Protein 1VYK (pdb70)

Organism: Spinacia oleracea (NCBI:txid3562)

Sequence (129 aa):
EARPIVVGPPPPLTKDRFYLQPLPPTEAAQRAKVSASEILNVKQFIDRKAWPSLQNDLRLRASYLRYDLKTVISAKPKDEKKSLQELTSKLFSSIDNLDHAAKIKSPTEAEKYYGQTVSNINEVLAKLG

Nearest PDB structures (foldseek):
  1vyk-assembly1_A  TM=1.008E+00  e=3.281E-19  Spinacia oleracea
  1nze-assembly1_A  TM=9.986E-01  e=6.586E-14  Spinacia oleracea
  5xnl-assembly1_q  TM=9.171E-01  e=8.519E-10  Pisum sativum
  7wg5-assembly1_g  TM=9.221E-01  e=5.202E-05  Arabidopsis thaliana
  7wg5-assembly1_h  TM=8.881E-01  e=3.439E-05  Arabidopsis thaliana

InterPro domains:
  IPR008797 Oxygen-evolving enhancer protein 3 [PF05757] (1-232)
  IPR023222 PsbQ-like domain superfamily [G3DSA:1.20.120.290] (84-232)
  IPR023222 PsbQ-like domain superfamily [SSF101112] (121-231)
  IPR054099 Oxygen-evolving enhancer protein 3, plants [PTHR33399] (5-231)

Radius of gyration: 14.76 Å; Cα contacts (8 Å, |Δi|>4): 154; chains: 1; bounding box: 34×42×22 Å

Solvent-accessible surface area: 7491 Å² total; per-residue (Å²): 57,69,170,22,34,82,63,52,86,52,115,135,207,133,178,103,63,52,128,0,72,23,29,54,61,116,76,0,21,104,44,1,67,62,1,2,71,54,0,43,97,0,70,79,33,2,81,152,118,18,22,92,48,0,31,70,33,0,53,34,40,10,7,52,2,103,75,0,0,136,26,7,19,81,62,55,66,163,124,77,60,138,46,3,106,122,37,14,69,133,0,10,62,2,2,74,53,0,26,79,0,1,147,85,132,18,50,110,62,0,72,116,33,26,39,72,0,50,59,12,1,82,89,3,62,80,93,22,90

Secondary structure (DSSP, 8-state):
--SPEEPPPPPP--TT--EE----HHHHHHHHHHHHHHHHTTHHHHHTT-HHHHHHHHHHHHHHHHHHHHHHHHHS-HHHHHHHHHHHHHHHHHHHHHHHHHHTT-HHHHHHHHHHHHHHHHHHHHHH-

Structure (mmCIF, N/CA/C/O backbone):
data_1VYK
#
_entry.id   1VYK
#
_cell.length_a   49.938
_cell.length_b   49.938
_cell.length_c   96.972
_cell.angle_alpha   90.00
_cell.angle_beta   90.00
_cell.angle_gamma   120.00
#
_symmetry.space_group_name_H-M   'P 32 2 1'
#
loop_
_entity.id
_entity.type
_entity.pdbx_description
1 polymer 'OXYGEN-EVOLVING ENHANCER PROTEIN 3'
2 non-polymer 'ZINC ION'
3 non-polymer 'ACETATE ION'
4 water water
#
loop_
_atom_site.group_PDB
_atom_site.id
_atom_site.type_symbol
_atom_site.label_atom_id
_atom_site.label_alt_id
_atom_site.label_comp_id
_atom_site.label_asym_id
_atom_site.label_entity_id
_atom_site.label_seq_id
_atom_site.pdbx_PDB_ins_code
_atom_site.Cartn_x
_atom_site.Cartn_y
_atom_site.Cartn_z
_atom_site.occupancy
_atom_site.B_iso_or_equiv
_atom_site.auth_seq_id
_atom_site.auth_comp_id
_atom_site.auth_asym_id
_atom_site.auth_atom_id
_atom_site.pdbx_PDB_model_num
ATOM 1 N N . GLU A 1 1 ? 30.398 19.213 25.909 1.00 54.50 1 GLU A N 1
ATOM 2 C CA . GLU A 1 1 ? 29.218 18.659 26.636 1.00 54.58 1 GLU A CA 1
ATOM 3 C C . GLU A 1 1 ? 28.449 19.721 27.411 1.00 53.71 1 GLU A C 1
ATOM 4 O O . GLU A 1 1 ? 29.037 20.696 27.911 1.00 54.84 1 GLU A O 1
ATOM 10 N N . ALA A 1 2 ? 27.146 19.474 27.557 1.00 51.72 2 ALA A N 1
ATOM 11 C CA . ALA A 1 2 ? 26.128 20.500 27.770 1.00 50.11 2 ALA A CA 1
ATOM 12 C C . ALA A 1 2 ? 26.561 21.922 27.365 1.00 48.05 2 ALA A C 1
ATOM 13 O O . ALA A 1 2 ? 26.170 22.402 26.313 1.00 47.64 2 ALA A O 1
ATOM 15 N N . ARG A 1 3 ? 27.367 22.579 28.196 1.00 45.87 3 ARG A N 1
ATOM 16 C CA . ARG A 1 3 ? 27.660 24.003 28.051 1.00 44.07 3 ARG A CA 1
ATOM 17 C C . ARG A 1 3 ? 28.836 24.255 27.087 1.00 41.02 3 ARG A C 1
ATOM 18 O O . ARG A 1 3 ? 29.930 23.722 27.295 1.00 40.73 3 ARG A O 1
ATOM 26 N N . PRO A 1 4 ? 28.633 25.063 26.046 1.00 37.45 4 PRO A N 1
ATOM 27 C CA . PRO A 1 4 ? 29.691 25.302 25.059 1.00 35.65 4 PRO A CA 1
ATOM 28 C C . PRO A 1 4 ? 30.678 26.407 25.463 1.00 35.01 4 PRO A C 1
ATOM 29 O O . PRO A 1 4 ? 30.398 27.268 26.306 1.00 34.67 4 PRO A O 1
ATOM 33 N N . ILE A 1 5 ? 31.845 26.363 24.836 1.00 33.78 5 ILE A N 1
ATOM 34 C CA . ILE A 1 5 ? 32.829 27.418 24.965 1.00 34.37 5 ILE A CA 1
ATOM 35 C C . ILE A 1 5 ? 32.471 28.481 23.940 1.00 33.61 5 ILE A C 1
ATOM 36 O O . ILE A 1 5 ? 32.419 28.213 22.759 1.00 32.34 5 ILE A O 1
ATOM 41 N N . VAL A 1 6 ? 32.234 29.703 24.387 1.00 33.41 6 VAL A N 1
ATOM 42 C CA . VAL A 1 6 ? 31.826 30.776 23.493 1.00 33.57 6 VAL A CA 1
ATOM 43 C C . VAL A 1 6 ? 33.074 31.440 22.918 1.00 33.05 6 VAL A C 1
ATOM 44 O O . VAL A 1 6 ? 33.949 31.878 23.661 1.00 34.93 6 VAL A O 1
ATOM 48 N N . VAL A 1 7 ? 33.168 31.458 21.596 1.00 31.77 7 VAL A N 1
ATOM 49 C CA . VAL A 1 7 ? 34.280 32.066 20.895 1.00 31.57 7 VAL A CA 1
ATOM 50 C C . VAL A 1 7 ? 33.837 33.416 20.354 1.00 30.86 7 VAL A C 1
ATOM 51 O O . VAL A 1 7 ? 32.655 33.787 20.432 1.00 30.39 7 VAL A O 1
ATOM 55 N N . GLY A 1 8 ? 34.776 34.184 19.821 1.00 29.95 8 GLY A N 1
ATOM 56 C CA . GLY A 1 8 ? 34.442 35.538 19.432 1.00 29.93 8 GLY A CA 1
ATOM 57 C C . GLY A 1 8 ? 33.502 35.565 18.242 1.00 29.20 8 GLY A C 1
ATOM 58 O O . GLY A 1 8 ? 33.597 34.691 17.365 1.00 28.51 8 GLY A O 1
ATOM 59 N N . PRO A 1 9 ? 32.589 36.538 18.206 1.00 29.45 9 PRO A N 1
ATOM 60 C CA . PRO A 1 9 ? 31.640 36.643 17.109 1.00 29.66 9 PRO A CA 1
ATOM 61 C C . PRO A 1 9 ? 32.250 37.258 15.872 1.00 30.37 9 PRO A C 1
ATOM 62 O O . PRO A 1 9 ? 33.288 37.921 15.938 1.00 30.86 9 PRO A O 1
ATOM 66 N N . PRO A 1 10 ? 31.559 37.122 14.750 1.00 31.24 10 PRO A N 1
ATOM 67 C CA .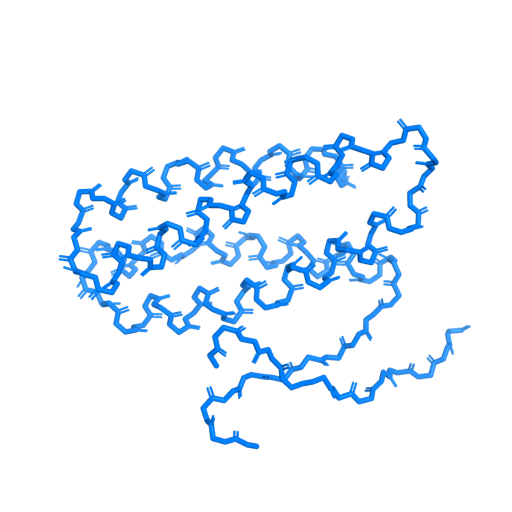 PRO A 1 10 ? 31.939 37.865 13.554 1.00 32.32 10 PRO A CA 1
ATOM 68 C C . PRO A 1 10 ? 31.706 39.367 13.810 1.00 33.20 10 PRO A C 1
ATOM 69 O O . PRO A 1 10 ? 30.877 39.718 14.656 1.00 33.26 10 PRO A O 1
ATOM 73 N N . PRO A 1 11 ? 32.434 40.239 13.126 1.00 34.12 11 PRO A N 1
ATOM 74 C CA . PRO A 1 11 ? 32.235 41.684 13.304 1.00 35.77 11 PRO A CA 1
ATOM 75 C C . PRO A 1 11 ? 30.828 42.071 12.908 1.00 36.69 11 PRO A C 1
ATOM 76 O O . PRO A 1 11 ? 30.194 41.373 12.127 1.00 35.72 11 PRO A O 1
ATOM 80 N N . PRO A 1 12 ? 30.338 43.189 13.428 1.00 38.77 12 PRO A N 1
ATOM 81 C CA . PRO A 1 12 ? 28.990 43.651 13.083 1.00 40.76 12 PRO A CA 1
ATOM 82 C C . PRO A 1 12 ? 28.820 43.797 11.565 1.00 42.86 12 PRO A C 1
ATOM 83 O O . PRO A 1 12 ? 29.781 44.102 10.846 1.00 43.95 12 PRO A O 1
ATOM 87 N N . LEU A 1 13 ? 27.609 43.543 11.090 1.00 45.11 13 LEU A N 1
ATOM 88 C CA . LEU A 1 13 ? 27.299 43.605 9.665 1.00 46.91 13 LEU A CA 1
ATOM 89 C C . LEU A 1 13 ? 27.194 45.041 9.163 1.00 47.76 13 LEU A C 1
ATOM 90 O O . LEU A 1 13 ? 26.702 45.914 9.867 1.00 48.68 13 LEU A O 1
ATOM 95 N N . THR A 1 34 ? 39.196 23.631 25.987 1.00 57.15 34 THR A N 1
ATOM 96 C CA . THR A 1 34 ? 38.888 22.873 27.202 1.00 57.39 34 THR A CA 1
ATOM 97 C C . THR A 1 34 ? 38.304 21.500 26.851 1.00 56.42 34 THR A C 1
ATOM 98 O O . THR A 1 34 ? 37.649 21.335 25.813 1.00 56.17 34 THR A O 1
ATOM 102 N N . LYS A 1 35 ? 38.545 20.528 27.732 1.00 55.59 35 LYS A N 1
ATOM 103 C CA . LYS A 1 35 ? 38.222 19.120 27.479 1.00 54.38 35 LYS A CA 1
ATOM 104 C C . LYS A 1 35 ? 36.722 18.874 27.225 1.00 51.98 35 LYS A C 1
ATOM 105 O O . LYS A 1 35 ? 35.869 19.326 27.994 1.00 51.86 35 LYS A O 1
ATOM 111 N N . ASP A 1 36 ? 36.428 18.173 26.131 1.00 49.33 36 ASP A N 1
ATOM 112 C CA . ASP A 1 36 ? 35.084 17.649 25.830 1.00 47.18 36 ASP A CA 1
ATOM 113 C C . ASP A 1 36 ? 33.961 18.679 25.704 1.00 44.29 36 ASP A C 1
ATOM 114 O O . ASP A 1 36 ? 32.817 18.376 26.019 1.00 43.63 36 ASP A O 1
ATOM 119 N N . ARG A 1 37 ? 34.267 19.882 25.222 1.00 41.21 37 ARG A N 1
ATOM 120 C CA .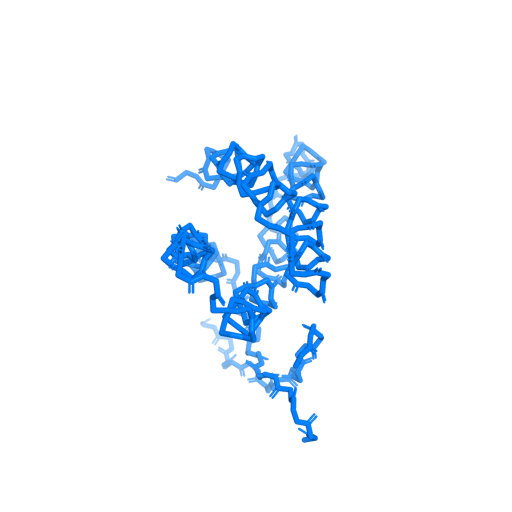 ARG A 1 37 ? 33.225 20.882 24.991 1.00 38.95 37 ARG A CA 1
ATOM 121 C C . ARG A 1 37 ? 33.108 21.266 23.521 1.00 34.68 37 ARG A C 1
ATOM 122 O O . ARG A 1 37 ? 34.069 21.163 22.749 1.00 35.80 37 ARG A O 1
ATOM 130 N N . PHE A 1 38 ? 31.911 21.700 23.158 1.00 30.17 38 PHE A N 1
ATOM 131 C CA . PHE A 1 38 ? 31.642 22.271 21.835 1.00 26.73 38 PHE A CA 1
ATOM 132 C C . PHE A 1 38 ? 31.876 23.766 21.869 1.00 26.18 38 PHE A C 1
ATOM 133 O O . PHE A 1 38 ? 31.911 24.373 22.912 1.00 25.81 38 PHE A O 1
ATOM 141 N N . TYR A 1 39 ? 32.011 24.363 20.690 1.00 24.13 39 TYR A N 1
ATOM 142 C CA . TYR A 1 39 ? 32.323 25.778 20.553 1.00 24.85 39 TYR A CA 1
ATOM 143 C C . TYR A 1 39 ? 31.193 26.552 19.882 1.00 25.21 39 TYR A C 1
ATOM 144 O O . TYR A 1 39 ? 30.556 26.089 18.928 1.00 26.45 39 TYR A O 1
ATOM 153 N N . LEU A 1 40 ? 30.890 27.720 20.409 1.00 27.03 40 LEU A N 1
ATOM 154 C CA . LEU A 1 40 ? 29.786 28.475 19.862 1.00 27.93 40 LEU A CA 1
ATOM 155 C C . LEU A 1 40 ? 30.162 29.902 19.568 1.00 27.65 40 LEU A C 1
ATOM 156 O O . LEU A 1 40 ? 30.630 30.633 20.433 1.00 26.47 40 LEU A O 1
ATOM 161 N N . GLN A 1 41 ? 29.863 30.295 18.353 1.00 26.67 41 GLN A N 1
ATOM 162 C CA . GLN A 1 41 ? 29.992 31.654 17.918 1.00 27.11 41 GLN A CA 1
ATOM 163 C C . GLN A 1 41 ? 28.644 32.351 17.994 1.00 26.80 41 GLN A C 1
ATOM 164 O O . GLN A 1 41 ? 27.715 31.914 17.336 1.00 26.66 41 GLN A O 1
ATOM 170 N N . PRO A 1 42 ? 28.499 33.394 18.809 1.00 27.14 42 PRO A N 1
ATOM 171 C CA . PRO A 1 42 ? 27.236 34.139 18.816 1.00 27.58 42 PRO A CA 1
ATOM 172 C C . PRO A 1 42 ? 26.941 34.754 17.458 1.00 27.04 42 PRO A C 1
ATOM 173 O O . PRO A 1 42 ? 27.869 35.221 16.773 1.00 27.88 42 PRO A O 1
ATOM 177 N N . LEU A 1 43 ? 25.675 34.736 17.066 1.00 26.81 43 LEU A N 1
ATOM 178 C CA . LEU A 1 43 ? 25.201 35.329 15.827 1.00 27.69 43 LEU A CA 1
ATOM 179 C C . LEU A 1 43 ? 24.159 36.418 16.036 1.00 28.65 43 LEU A C 1
ATOM 180 O O . LEU A 1 43 ? 23.450 36.418 17.058 1.00 27.50 43 LEU A O 1
ATOM 185 N N . PRO A 1 44 ? 24.042 37.335 15.070 1.00 29.45 44 PRO A N 1
ATOM 186 C CA . PRO A 1 44 ? 22.970 38.328 15.095 1.00 30.37 44 PRO A CA 1
ATOM 187 C C . PRO A 1 44 ? 21.582 37.698 14.949 1.00 30.48 44 PRO A C 1
ATOM 188 O O . PRO A 1 44 ? 21.486 36.590 14.452 1.00 29.89 44 PRO A O 1
ATOM 192 N N . PRO A 1 45 ? 20.537 38.381 15.404 1.00 30.02 45 PRO A N 1
ATOM 193 C CA . PRO A 1 45 ? 19.183 37.801 15.434 1.00 29.86 45 PRO A CA 1
ATOM 194 C C . PRO A 1 45 ? 18.725 37.097 14.158 1.00 30.44 45 PRO A C 1
ATOM 195 O O . PRO A 1 45 ? 18.166 36.012 14.230 1.00 29.79 45 PRO A O 1
ATOM 199 N N . THR A 1 46 ? 18.947 37.695 12.996 1.00 31.02 46 THR A N 1
ATOM 200 C CA . THR A 1 46 ? 18.491 37.088 11.764 1.00 32.48 46 THR A CA 1
ATOM 201 C C . THR A 1 46 ? 19.213 35.766 11.498 1.00 31.46 46 THR A C 1
ATOM 202 O O . THR A 1 46 ? 18.561 34.753 11.213 1.00 32.20 46 THR A O 1
ATOM 206 N N . GLU A 1 47 ? 20.538 35.755 11.628 1.00 31.20 47 GLU A N 1
ATOM 207 C CA . GLU A 1 47 ? 21.332 34.546 11.434 1.00 31.26 47 GLU A CA 1
ATOM 208 C C . GLU A 1 47 ? 21.083 33.514 12.552 1.00 29.19 47 GLU A C 1
ATOM 209 O O . GLU A 1 47 ? 21.156 32.322 12.315 1.00 28.95 47 GLU A O 1
ATOM 215 N N . ALA A 1 48 ? 20.788 34.001 13.753 1.00 27.23 48 ALA A N 1
ATOM 216 C CA . ALA A 1 48 ? 20.459 33.120 14.872 1.00 25.26 48 ALA A CA 1
ATOM 217 C C . ALA A 1 48 ? 19.183 32.354 14.612 1.00 24.67 48 ALA A C 1
ATOM 218 O O . ALA A 1 48 ? 19.126 31.179 14.933 1.00 24.04 48 ALA A O 1
ATOM 220 N N . ALA A 1 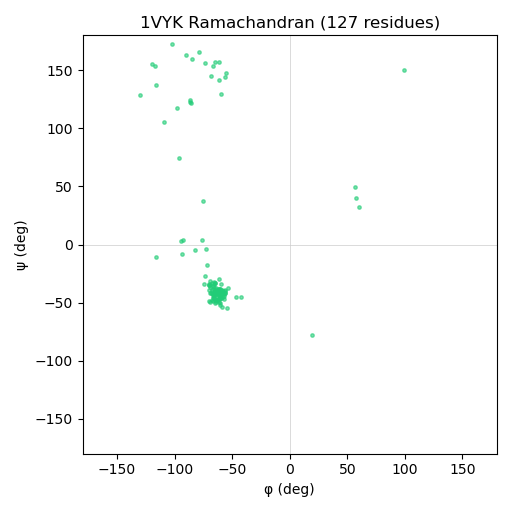49 ? 18.170 32.990 14.052 1.00 24.92 49 ALA A N 1
ATOM 221 C CA . ALA A 1 49 ? 16.910 32.314 13.777 1.00 26.11 49 ALA A CA 1
ATOM 222 C C . ALA A 1 49 ? 17.121 31.216 12.748 1.00 27.20 49 ALA A C 1
ATOM 223 O O . ALA A 1 49 ? 16.575 30.112 12.866 1.00 26.54 49 ALA A O 1
ATOM 225 N N . GLN A 1 50 ? 17.924 31.507 11.727 1.00 28.07 50 GLN A N 1
ATOM 226 C CA . GLN A 1 50 ? 18.213 30.503 10.722 1.00 29.33 50 GLN A CA 1
ATOM 227 C C . GLN A 1 50 ? 18.962 29.340 11.317 1.00 27.81 50 GLN A C 1
ATOM 228 O O . GLN A 1 50 ? 18.645 28.211 11.008 1.00 28.72 50 GLN A O 1
ATOM 234 N N . ARG A 1 51 ? 19.960 29.603 12.161 1.00 27.05 51 ARG A N 1
ATOM 235 C CA . ARG A 1 51 ? 20.691 28.517 12.780 1.00 25.50 51 ARG A CA 1
ATOM 236 C C . ARG A 1 51 ? 19.787 27.686 13.724 1.00 24.72 51 ARG A C 1
ATOM 237 O O . ARG A 1 51 ? 19.942 26.476 13.847 1.00 24.81 51 ARG A O 1
ATOM 245 N N . ALA A 1 52 ? 18.833 28.340 14.365 1.00 24.01 52 ALA A N 1
ATOM 246 C CA . ALA A 1 52 ? 17.874 27.641 15.214 1.00 23.13 52 ALA A CA 1
ATOM 247 C C . ALA A 1 52 ? 17.049 26.635 14.408 1.00 22.17 52 ALA A C 1
ATOM 248 O O . ALA A 1 52 ? 16.798 25.540 14.842 1.00 21.83 52 ALA A O 1
ATOM 250 N N . LYS A 1 53 ? 16.616 27.018 13.216 1.00 23.26 53 LYS A N 1
ATOM 251 C CA . LYS A 1 53 ? 15.819 26.138 12.376 1.00 24.10 53 LYS A CA 1
ATOM 252 C C . LYS A 1 53 ? 16.622 24.924 11.940 1.00 24.52 53 LYS A C 1
ATOM 253 O O . LYS A 1 53 ? 16.130 23.793 11.902 1.00 25.02 53 LYS A O 1
ATOM 259 N N . VAL A 1 54 ? 17.891 25.162 11.640 1.00 24.39 54 VAL A N 1
ATOM 260 C CA . VAL A 1 54 ? 18.776 24.085 11.275 1.00 24.42 54 VAL A CA 1
ATOM 261 C C . VAL A 1 54 ? 18.980 23.136 12.450 1.00 22.90 54 VAL A C 1
ATOM 262 O O . VAL A 1 54 ? 18.878 21.916 12.314 1.00 22.88 54 VAL A O 1
ATOM 266 N N . SER A 1 55 ? 19.311 23.691 13.604 1.00 21.48 55 SER A N 1
ATOM 267 C CA . SER A 1 55 ? 19.543 22.863 14.771 1.00 20.25 55 SER A CA 1
ATOM 268 C C . SER A 1 55 ? 18.309 22.058 15.169 1.00 20.79 55 SER A C 1
ATOM 269 O O . SER A 1 55 ? 18.436 20.929 15.626 1.00 19.65 55 SER A O 1
ATOM 272 N N . ALA A 1 56 ? 17.126 22.662 15.059 1.00 21.48 56 ALA A N 1
ATOM 273 C CA . ALA A 1 56 ? 15.873 21.927 15.275 1.00 23.16 56 ALA A CA 1
ATOM 274 C C . ALA A 1 56 ? 15.718 20.713 14.366 1.00 23.74 56 ALA A C 1
ATOM 275 O O . ALA A 1 56 ? 15.370 19.629 14.823 1.00 23.41 56 ALA A O 1
ATOM 277 N N . SER A 1 57 ? 15.976 20.889 13.067 1.00 24.31 57 SER A N 1
ATOM 278 C CA . SER A 1 57 ? 15.934 19.764 12.133 1.00 26.15 57 SER A CA 1
ATOM 279 C C . SER A 1 57 ? 16.918 18.668 12.545 1.00 26.07 57 SER A C 1
ATOM 280 O O . SER A 1 57 ? 16.619 17.481 12.498 1.00 27.43 57 SER A O 1
ATOM 283 N N . GLU A 1 58 ? 18.093 19.076 13.008 1.00 24.37 58 GLU A N 1
ATOM 284 C CA . GLU A 1 58 ? 19.131 18.143 13.346 1.00 24.78 58 GLU A CA 1
ATOM 285 C C . GLU A 1 58 ? 18.712 17.370 14.595 1.00 23.99 58 GLU A C 1
ATOM 286 O O . GLU A 1 58 ? 18.962 16.178 14.690 1.00 24.13 58 GLU A O 1
ATOM 292 N N . ILE A 1 59 ? 18.032 18.018 15.537 1.00 22.87 59 ILE A N 1
ATOM 293 C CA . ILE A 1 59 ? 17.559 17.291 16.723 1.00 23.41 59 ILE A CA 1
ATOM 294 C C . ILE A 1 59 ? 16.621 16.186 16.370 1.00 23.91 59 ILE A C 1
ATOM 295 O O . ILE A 1 59 ? 16.669 15.106 16.950 1.00 23.24 59 ILE A O 1
ATOM 300 N N . LEU A 1 60 ? 15.735 16.437 15.438 1.00 24.20 60 LEU A N 1
ATOM 301 C CA . LEU A 1 60 ? 14.771 1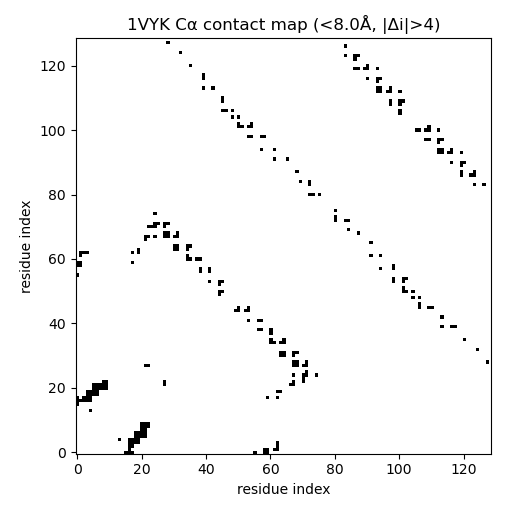5.419 15.119 1.00 24.99 60 LEU A CA 1
ATOM 302 C C . LEU A 1 60 ? 15.428 14.265 14.377 1.00 24.66 60 LEU A C 1
ATOM 303 O O . LEU A 1 60 ? 14.905 13.162 14.401 1.00 25.54 60 LEU A O 1
ATOM 308 N N . ASN A 1 61 ? 16.618 14.479 13.824 1.00 24.05 61 ASN A N 1
ATOM 309 C CA . ASN A 1 61 ? 17.409 13.401 13.258 1.00 25.33 61 ASN A CA 1
ATOM 310 C C . ASN A 1 61 ? 18.115 12.515 14.262 1.00 24.50 61 ASN A C 1
ATOM 311 O O . ASN A 1 61 ? 18.879 11.640 13.852 1.00 26.71 61 ASN A O 1
ATOM 316 N N . VAL A 1 62 ? 17.921 12.705 15.567 1.00 23.03 62 VAL A N 1
ATOM 317 C CA . VAL A 1 62 ? 18.531 11.781 16.525 1.00 22.61 62 VAL A CA 1
ATOM 318 C C . VAL A 1 62 ? 17.708 10.516 16.716 1.00 23.11 62 VAL A C 1
ATOM 319 O O . VAL A 1 62 ? 18.132 9.604 17.430 1.00 22.72 62 VAL A O 1
ATOM 323 N N . LYS A 1 63 ? 16.538 10.439 16.098 1.00 23.09 63 LYS A N 1
ATOM 324 C CA . LYS A 1 63 ? 15.707 9.248 16.209 1.00 23.73 63 LYS A CA 1
ATOM 325 C C . LYS A 1 63 ? 16.504 7.996 15.819 1.00 24.51 63 LYS A C 1
ATOM 326 O O . LYS A 1 63 ? 16.366 6.980 16.478 1.00 25.08 63 LYS A O 1
ATOM 332 N N . GLN A 1 64 ? 17.367 8.099 14.811 1.00 25.61 64 GLN A N 1
ATOM 333 C CA . GLN A 1 64 ? 18.214 6.964 14.372 1.00 27.44 64 GLN A CA 1
ATOM 334 C C . GLN A 1 64 ? 19.053 6.407 15.514 1.00 26.87 64 GLN A C 1
ATOM 335 O O . GLN A 1 64 ? 19.219 5.187 15.630 1.00 28.40 64 GLN A O 1
ATOM 341 N N . PHE A 1 65 ? 19.592 7.295 16.363 1.00 25.56 65 PHE A N 1
ATOM 342 C CA . PHE A 1 65 ? 20.411 6.883 17.492 1.00 25.55 65 PHE A CA 1
ATOM 343 C C . PHE A 1 65 ? 19.592 6.194 18.553 1.00 24.22 65 PHE A C 1
ATOM 344 O O . PHE A 1 65 ? 20.060 5.237 19.151 1.00 25.84 65 PHE A O 1
ATOM 352 N N . ILE A 1 66 ? 18.384 6.661 18.819 1.00 23.73 66 ILE A N 1
ATOM 353 C CA . ILE A 1 66 ? 17.490 6.044 19.773 1.00 23.82 66 ILE A CA 1
ATOM 354 C C . ILE A 1 66 ? 17.152 4.616 19.334 1.00 24.43 66 ILE A C 1
ATOM 355 O O . ILE A 1 66 ? 17.270 3.650 20.099 1.00 25.31 66 ILE A O 1
ATOM 360 N N . ASP A 1 67 ? 16.769 4.484 18.076 1.00 26.12 67 ASP A N 1
ATOM 361 C CA . ASP A 1 67 ? 16.341 3.189 17.536 1.00 27.00 67 ASP A CA 1
ATOM 362 C C . ASP A 1 67 ? 17.439 2.158 17.505 1.00 28.72 67 ASP A C 1
ATOM 363 O O . ASP A 1 67 ? 17.144 0.974 17.698 1.00 29.48 67 ASP A O 1
ATOM 368 N N . ARG A 1 68 ? 18.675 2.599 17.287 1.00 29.29 68 ARG A N 1
ATOM 369 C CA . ARG A 1 68 ? 19.829 1.689 17.284 1.00 30.61 68 ARG A CA 1
ATOM 370 C C . ARG A 1 68 ? 20.502 1.574 18.639 1.00 30.05 68 ARG A C 1
ATOM 371 O O . ARG A 1 68 ? 21.539 0.914 18.770 1.00 31.35 68 ARG A O 1
ATOM 379 N N . LYS A 1 69 ? 19.937 2.221 19.653 1.00 29.05 69 LYS A N 1
ATOM 380 C CA . LYS A 1 69 ? 20.460 2.183 21.010 1.00 29.19 69 LYS A CA 1
ATOM 381 C C . LYS A 1 69 ? 21.899 2.676 21.047 1.00 28.91 69 LYS A C 1
ATOM 382 O O . LYS A 1 69 ? 22.741 2.160 21.783 1.00 30.69 69 LYS A O 1
ATOM 388 N N . ALA A 1 70 ? 22.174 3.727 20.273 1.00 28.20 70 ALA A N 1
ATOM 389 C CA . ALA A 1 70 ? 23.504 4.293 20.192 1.00 27.74 70 ALA A CA 1
ATOM 390 C C . ALA A 1 70 ? 23.566 5.487 21.161 1.00 27.99 70 ALA A C 1
ATOM 391 O O . ALA A 1 70 ? 23.531 6.636 20.765 1.00 26.80 70 ALA A O 1
ATOM 393 N N . TRP A 1 71 ? 23.642 5.196 22.444 1.00 27.39 71 TRP A N 1
ATOM 394 C CA . TRP A 1 71 ? 23.415 6.203 23.474 1.00 27.80 71 TRP A CA 1
ATOM 395 C C . TRP A 1 71 ? 24.461 7.309 23.536 1.00 27.36 71 TRP A C 1
ATOM 396 O O . TRP A 1 71 ? 24.074 8.459 23.601 1.00 26.47 71 TRP A O 1
ATOM 407 N N . PRO A 1 72 ? 25.760 7.023 23.541 1.00 28.12 72 PRO A N 1
ATOM 408 C CA . PRO A 1 72 ? 26.728 8.129 23.502 1.00 28.41 72 PRO A CA 1
ATOM 409 C C . PRO A 1 72 ? 26.546 8.993 22.277 1.00 27.26 72 PRO A C 1
ATOM 410 O O . PRO A 1 72 ? 26.652 10.234 22.372 1.00 27.18 72 PRO A O 1
ATOM 414 N N . SER A 1 73 ? 26.253 8.385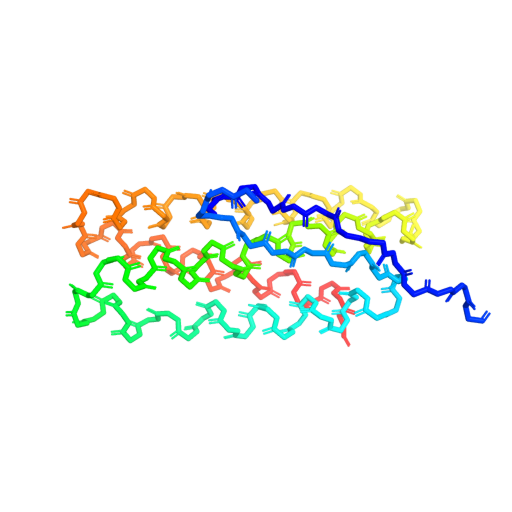 21.129 1.00 27.03 73 SER A N 1
ATOM 415 C CA . SER A 1 73 ? 26.109 9.172 19.907 1.00 27.05 73 SER A CA 1
ATOM 416 C C . SER A 1 73 ? 24.941 10.123 20.040 1.00 25.23 73 SER A C 1
ATOM 417 O O . SER A 1 73 ? 24.998 11.282 19.589 1.00 24.16 73 SER A O 1
ATOM 420 N N . LEU A 1 74 ? 23.872 9.606 20.629 1.00 23.73 74 LEU A N 1
ATOM 421 C CA . LEU A 1 74 ? 22.666 10.380 20.858 1.00 22.11 74 LEU A CA 1
ATOM 422 C C . LEU A 1 74 ? 23.007 11.576 21.762 1.00 21.57 74 LEU A C 1
ATOM 423 O O . LEU A 1 74 ? 22.695 12.707 21.440 1.00 20.71 74 LEU A O 1
ATOM 428 N N . GLN A 1 75 ? 23.637 11.317 22.895 1.00 21.70 75 GLN A N 1
ATOM 429 C CA . GLN A 1 75 ? 23.997 12.360 23.821 1.00 21.66 75 GLN A CA 1
ATOM 430 C C . GLN A 1 75 ? 24.899 13.422 23.201 1.00 20.72 75 GLN A C 1
ATOM 431 O O . GLN A 1 75 ? 24.677 14.605 23.392 1.00 21.39 75 GLN A O 1
ATOM 437 N N . ASN A 1 76 ? 25.910 13.015 22.461 1.00 21.07 76 ASN A N 1
ATOM 438 C CA . ASN A 1 76 ? 26.852 13.982 21.941 1.00 21.31 76 ASN A CA 1
ATOM 439 C C . ASN A 1 76 ? 26.177 14.835 20.877 1.00 20.47 76 ASN A C 1
ATOM 440 O O . ASN A 1 76 ? 26.386 16.054 20.828 1.00 21.11 76 ASN A O 1
ATOM 445 N N . ASP A 1 77 ? 25.379 14.222 20.014 1.00 20.71 77 ASP A N 1
ATOM 446 C CA . ASP A 1 77 ? 24.738 14.985 18.966 1.00 21.55 77 ASP A CA 1
ATOM 447 C C . ASP A 1 77 ? 23.717 15.942 19.587 1.00 20.56 77 ASP A C 1
ATOM 448 O O . ASP A 1 77 ? 23.677 17.139 19.255 1.00 20.49 77 ASP A O 1
ATOM 453 N N . LEU A 1 78 ? 22.884 15.431 20.492 1.00 20.84 78 LEU A N 1
ATOM 454 C CA . LEU A 1 78 ? 21.872 16.243 21.120 1.00 20.67 78 LEU A CA 1
ATOM 455 C C . LEU A 1 78 ? 22.492 17.436 21.848 1.00 21.21 78 LEU A C 1
ATOM 456 O O . LEU A 1 78 ? 21.974 18.560 21.782 1.00 21.79 78 LEU A O 1
ATOM 461 N N . ARG A 1 79 ? 23.625 17.224 22.509 1.00 20.37 79 ARG A N 1
ATOM 462 C CA . ARG A 1 79 ? 24.261 18.295 23.239 1.00 20.34 79 ARG A CA 1
ATOM 463 C C . ARG A 1 79 ? 24.786 19.386 22.347 1.00 19.58 79 ARG A C 1
ATOM 464 O O . ARG A 1 79 ? 24.665 20.555 22.662 1.00 20.57 79 ARG A O 1
ATOM 472 N N . LEU A 1 80 ? 25.323 19.004 21.208 1.00 18.79 80 LEU A N 1
ATOM 473 C CA . LEU A 1 80 ? 25.721 19.996 20.203 1.00 18.28 80 LEU A CA 1
ATOM 474 C C . LEU A 1 80 ? 24.524 20.819 19.745 1.00 18.89 80 LEU A C 1
ATOM 475 O O . LEU A 1 80 ? 24.578 22.046 19.725 1.00 19.88 80 LEU A O 1
ATOM 480 N N . ARG A 1 81 ? 23.437 20.156 19.370 1.00 19.75 81 ARG A N 1
ATOM 481 C CA . ARG A 1 81 ? 22.268 20.909 18.874 1.00 20.69 81 ARG A CA 1
ATOM 482 C C . ARG A 1 81 ? 21.668 21.793 19.930 1.00 21.03 81 ARG A C 1
ATOM 483 O O . ARG A 1 81 ? 21.283 22.924 19.621 1.00 21.58 81 ARG A O 1
ATOM 491 N N . ALA A 1 82 ? 21.584 21.280 21.157 1.00 22.13 82 ALA A N 1
ATOM 492 C CA . ALA A 1 82 ? 20.997 21.987 22.274 1.00 22.64 82 ALA A CA 1
ATOM 493 C C . ALA A 1 82 ? 21.853 23.222 22.605 1.00 23.26 82 ALA A C 1
ATOM 494 O O . ALA A 1 82 ? 21.329 24.294 22.931 1.00 24.64 82 ALA A O 1
ATOM 496 N N . SER A 1 83 ? 23.167 23.090 22.474 1.00 24.17 83 SER A N 1
ATOM 497 C CA . SER A 1 83 ? 24.112 24.184 22.759 1.00 24.25 83 SER A CA 1
ATOM 498 C C . SER A 1 83 ? 23.826 25.386 21.851 1.00 24.03 83 SER A C 1
ATOM 499 O O . SER A 1 83 ? 23.765 26.517 22.311 1.00 25.06 83 SER A O 1
ATOM 502 N N . TYR A 1 84 ? 23.627 25.126 20.571 1.00 22.25 84 TYR A N 1
ATOM 503 C CA . TYR A 1 84 ? 23.341 26.178 19.615 1.00 22.88 84 TYR A CA 1
ATOM 504 C C . TYR A 1 84 ? 21.957 26.724 19.860 1.00 23.43 84 TYR A C 1
ATOM 505 O O . TYR A 1 84 ? 21.781 27.927 19.894 1.00 22.93 84 TYR A O 1
ATOM 514 N N . LEU A 1 85 ? 20.978 25.833 19.997 1.00 23.32 85 LEU A N 1
ATOM 515 C CA . LEU A 1 85 ? 19.571 26.266 20.067 1.00 25.05 85 LEU A CA 1
ATOM 516 C C . LEU A 1 85 ? 19.312 27.124 21.264 1.00 25.46 85 LEU A C 1
ATOM 517 O O . LEU A 1 85 ? 18.507 28.064 21.214 1.00 25.07 85 LEU A O 1
ATOM 522 N N . ARG A 1 86 ? 19.930 26.776 22.382 1.00 25.69 86 ARG A N 1
ATOM 523 C CA . ARG A 1 86 ? 19.632 27.440 23.625 1.00 27.24 86 ARG A CA 1
ATOM 524 C C . ARG A 1 86 ? 20.095 28.905 23.485 1.00 25.82 86 ARG A C 1
ATOM 525 O O . ARG A 1 86 ? 19.357 29.846 23.824 1.00 26.33 86 ARG A O 1
ATOM 533 N N . TYR A 1 87 ? 21.283 29.083 22.921 1.00 23.91 87 TYR A N 1
ATOM 534 C CA . TYR A 1 87 ? 21.912 30.361 22.718 1.00 24.27 87 TYR A CA 1
ATOM 535 C C . TYR A 1 87 ? 21.171 31.182 21.644 1.00 22.35 87 TYR A C 1
ATOM 536 O O . TYR A 1 87 ? 20.819 32.353 21.839 1.00 22.58 87 TYR A O 1
ATOM 545 N N . ASP A 1 88 ? 20.914 30.550 20.515 1.00 21.01 88 ASP A N 1
ATOM 546 C CA . ASP A 1 88 ? 20.245 31.187 19.406 1.00 20.42 88 ASP A CA 1
ATOM 547 C C . ASP A 1 88 ? 18.825 31.602 19.737 1.00 19.83 88 ASP A C 1
ATOM 548 O O . ASP A 1 88 ? 18.397 32.675 19.352 1.00 20.29 88 ASP A O 1
ATOM 553 N N . LEU A 1 89 ? 18.061 30.772 20.439 1.00 19.06 89 LEU A N 1
ATOM 554 C CA . LEU A 1 89 ? 16.705 31.183 20.802 1.00 19.60 89 LEU A CA 1
ATOM 555 C C . LEU A 1 89 ? 16.713 32.348 21.769 1.00 20.04 89 LEU A C 1
ATOM 556 O O . LEU A 1 89 ? 15.848 33.210 21.669 1.00 19.44 89 LEU A O 1
ATOM 561 N N . LYS A 1 90 ? 17.692 32.417 22.664 1.00 20.85 90 LYS A N 1
ATOM 562 C CA . LYS A 1 90 ? 17.830 33.603 23.534 1.00 22.63 90 LYS A CA 1
ATOM 563 C C . LYS A 1 90 ? 18.058 34.860 22.707 1.00 23.13 90 LYS A C 1
ATOM 564 O O . LYS A 1 90 ? 17.458 35.904 22.957 1.00 23.24 90 LYS A O 1
ATOM 570 N N . THR A 1 91 ? 18.926 34.761 21.707 1.00 22.25 91 THR A N 1
ATOM 571 C CA . THR A 1 91 ? 19.196 35.875 20.804 1.00 23.87 91 THR A CA 1
ATOM 572 C C . THR A 1 91 ? 17.943 36.316 20.081 1.00 23.41 91 THR A C 1
ATOM 573 O O . THR A 1 91 ? 17.633 37.527 20.010 1.00 25.47 91 THR A O 1
ATOM 577 N N . VAL A 1 92 ? 17.194 35.351 19.569 1.00 22.25 92 VAL A N 1
ATOM 578 C CA . VAL A 1 92 ? 15.987 35.620 18.820 1.00 22.26 92 VAL A CA 1
ATOM 579 C C . VAL A 1 92 ? 14.968 36.309 19.704 1.00 22.42 92 VAL A C 1
ATOM 580 O O . VAL A 1 92 ? 14.421 37.353 19.322 1.00 24.37 92 VAL A O 1
ATOM 584 N N . ILE A 1 93 ? 14.744 35.778 20.900 1.00 22.15 93 ILE A N 1
ATOM 585 C CA . ILE A 1 93 ? 13.814 36.377 21.847 1.00 23.25 93 ILE A CA 1
ATOM 586 C C . ILE A 1 93 ? 14.182 37.828 22.153 1.00 25.07 93 ILE A C 1
ATOM 587 O O . ILE A 1 93 ? 13.293 38.699 22.223 1.00 25.46 93 ILE A O 1
ATOM 592 N N . SER A 1 94 ? 15.480 38.094 22.319 1.00 25.91 94 SER A N 1
ATOM 593 C CA . SER A 1 94 ? 15.938 39.448 22.683 1.00 28.62 94 SER A CA 1
ATOM 594 C C . SER A 1 94 ? 15.568 40.465 21.632 1.00 29.27 94 SER A C 1
ATOM 595 O O . SER A 1 94 ? 15.347 41.646 21.987 1.00 30.36 94 SER A O 1
ATOM 598 N N . ALA A 1 95 ? 15.476 40.057 20.365 1.00 29.13 95 ALA A N 1
ATOM 599 C CA . ALA A 1 95 ? 15.162 40.983 19.262 1.00 30.89 95 ALA A CA 1
ATOM 600 C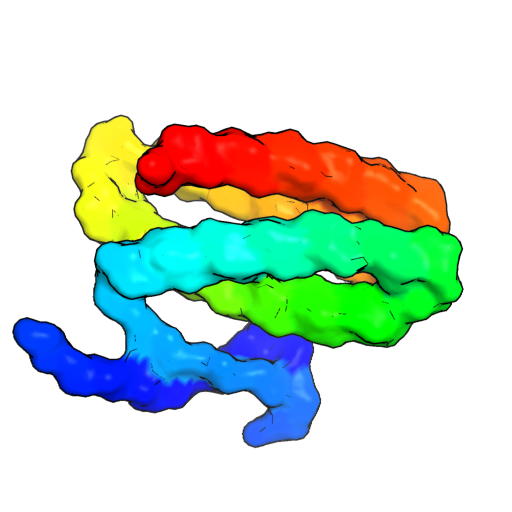 C . ALA A 1 95 ? 13.668 41.049 18.936 1.00 30.45 95 ALA A C 1
ATOM 601 O O . ALA A 1 95 ? 13.222 41.887 18.145 1.00 32.25 95 ALA A O 1
ATOM 603 N N . LYS A 1 96 ? 12.876 40.168 19.542 1.00 29.91 96 LYS A N 1
ATOM 604 C CA . LYS A 1 96 ? 11.461 40.116 19.265 1.00 29.51 96 LYS A CA 1
ATOM 605 C C . LYS A 1 96 ? 10.794 41.325 19.925 1.00 29.18 96 LYS A C 1
ATOM 606 O O . LYS A 1 96 ? 11.294 41.864 20.904 1.00 29.00 96 LYS A O 1
ATOM 612 N N . PRO A 1 97 ? 9.645 41.721 19.398 1.00 30.09 97 PRO A N 1
ATOM 613 C CA . PRO A 1 97 ? 8.809 42.715 20.070 1.00 30.20 97 PRO A CA 1
ATOM 614 C C . PRO A 1 97 ? 8.433 42.325 21.505 1.00 29.60 97 PRO A C 1
ATOM 615 O O . PRO A 1 97 ? 8.262 41.141 21.814 1.00 28.19 97 PRO A O 1
ATOM 619 N N . LYS A 1 98 ? 8.358 43.309 22.393 1.00 29.58 98 LYS A N 1
ATOM 620 C CA . LYS A 1 98 ? 7.983 43.092 23.795 1.00 30.56 98 LYS A CA 1
ATOM 621 C C . LYS A 1 98 ? 6.812 42.125 23.957 1.00 30.24 98 LYS A C 1
ATOM 622 O O . LYS A 1 98 ? 6.833 41.234 24.800 1.00 29.57 98 LYS A O 1
ATOM 628 N N . ASP A 1 99 ? 5.787 42.328 23.140 1.00 30.46 99 ASP A N 1
ATOM 629 C CA . ASP A 1 99 ? 4.527 41.578 23.212 1.00 31.16 99 ASP A CA 1
ATOM 630 C C . ASP A 1 99 ? 4.636 40.136 22.713 1.00 30.39 99 ASP A C 1
ATOM 631 O O . ASP A 1 99 ? 3.677 39.391 22.800 1.00 32.00 99 ASP A O 1
ATOM 636 N N . GLU A 1 100 ? 5.808 39.739 22.206 1.00 29.00 100 GLU A N 1
ATOM 637 C CA . GLU A 1 100 ? 6.009 38.367 21.718 1.00 28.54 100 GLU A CA 1
ATOM 638 C C . GLU A 1 100 ? 7.061 37.581 22.514 1.00 25.94 100 GLU A C 1
ATOM 639 O O . GLU A 1 100 ? 7.207 36.366 22.316 1.00 26.06 100 GLU A O 1
ATOM 645 N N . LYS A 1 101 ? 7.802 38.260 23.372 1.00 23.58 101 LYS A N 1
ATOM 646 C CA . LYS A 1 101 ? 8.939 37.641 24.038 1.00 22.81 101 LYS A CA 1
ATOM 647 C C . LYS A 1 101 ? 8.501 36.528 24.995 1.00 21.97 101 LYS A C 1
ATOM 648 O O . LYS A 1 101 ? 9.117 35.470 25.034 1.00 21.58 101 LYS A O 1
ATOM 654 N N . LYS A 1 102 ? 7.482 36.769 25.810 1.00 21.28 102 LYS A N 1
ATOM 655 C CA . LYS A 1 102 ? 7.188 35.836 26.904 1.00 21.94 102 LYS A CA 1
ATOM 656 C C . LYS A 1 102 ? 6.683 34.516 26.366 1.00 21.57 102 LYS A C 1
ATOM 657 O O . LYS A 1 102 ? 7.099 33.480 26.848 1.00 20.97 102 LYS A O 1
ATOM 663 N N . SER A 1 103 ? 5.822 34.546 25.363 1.00 21.75 103 SER A N 1
ATOM 664 C CA . SER A 1 103 ? 5.315 33.314 24.727 1.00 22.95 103 SER A CA 1
ATOM 665 C C . SER A 1 103 ? 6.432 32.478 24.120 1.00 22.04 103 SER A C 1
ATOM 666 O O . SER A 1 103 ? 6.510 31.264 24.341 1.00 21.92 103 SER A O 1
ATOM 670 N N . LEU A 1 104 ? 7.332 33.121 23.385 1.00 20.73 104 LEU A N 1
ATOM 671 C CA . LEU A 1 104 ? 8.417 32.375 22.740 1.00 20.08 104 LEU A CA 1
ATOM 672 C C . LEU A 1 104 ? 9.332 31.825 23.843 1.00 20.05 104 LEU A C 1
ATOM 673 O O . LEU A 1 104 ? 9.842 30.735 23.741 1.00 19.66 104 LEU A O 1
ATOM 678 N N . GLN A 1 105 ? 9.576 32.612 24.883 1.00 18.80 105 GLN A N 1
ATOM 679 C CA . GLN A 1 105 ? 10.400 32.135 25.984 1.00 18.69 105 GLN A CA 1
ATOM 680 C C . GLN A 1 105 ? 9.790 30.910 26.682 1.00 18.38 105 GLN A C 1
ATOM 681 O O . GLN A 1 105 ? 10.514 29.977 27.066 1.00 18.42 105 GLN A O 1
ATOM 687 N N . GLU A 1 106 ? 8.473 30.885 26.836 1.00 17.79 106 GLU A N 1
ATOM 688 C CA . GLU A 1 106 ? 7.796 29.731 27.445 1.00 17.63 106 GLU A CA 1
ATOM 689 C C . GLU A 1 106 ? 7.908 28.509 26.563 1.00 18.11 106 GLU A C 1
ATOM 690 O O . GLU A 1 106 ? 8.177 27.416 27.042 1.00 19.09 106 GLU A O 1
ATOM 696 N N . LEU A 1 107 ? 7.696 28.689 25.263 1.00 18.42 107 LEU A N 1
ATOM 697 C CA . LEU A 1 107 ? 7.842 27.579 24.309 1.00 18.35 107 LEU A CA 1
ATOM 698 C C . LEU A 1 107 ? 9.272 27.058 24.301 1.00 17.80 107 LEU A C 1
ATOM 699 O O . LEU A 1 107 ? 9.502 25.855 24.216 1.00 18.06 107 LEU A O 1
ATOM 704 N N . THR A 1 108 ? 10.231 27.951 24.385 1.00 18.03 108 THR A N 1
ATOM 705 C CA . THR A 1 108 ? 11.624 27.566 24.371 1.00 18.50 108 THR A CA 1
ATOM 706 C C . THR A 1 108 ? 11.958 26.770 25.640 1.00 18.12 108 THR A C 1
ATOM 707 O O . THR A 1 108 ? 12.658 25.759 25.579 1.00 17.45 108 THR A O 1
ATOM 711 N N . SER A 1 109 ? 11.448 27.239 26.786 1.00 18.25 109 SER A N 1
ATOM 712 C CA . SER A 1 109 ? 11.724 26.586 28.062 1.00 18.68 109 SER A CA 1
ATOM 713 C C . SER A 1 109 ? 11.154 25.164 28.041 1.00 18.65 109 SER A C 1
ATOM 714 O O . SER A 1 109 ? 11.782 24.203 28.497 1.00 19.37 109 SER A O 1
ATOM 717 N N . LYS A 1 110 ? 9.955 25.010 27.505 1.00 18.02 110 LYS A N 1
ATOM 718 C CA . LYS A 1 110 ? 9.319 23.685 27.415 1.00 18.48 110 LYS A CA 1
ATOM 719 C C . LYS A 1 110 ? 10.137 22.767 26.531 1.00 17.56 110 LYS A C 1
ATOM 720 O O . LYS A 1 110 ? 10.310 21.607 26.838 1.00 17.96 110 LYS A O 1
ATOM 726 N N . LEU A 1 111 ? 10.629 23.293 25.422 1.00 17.44 111 LEU A N 1
ATOM 727 C CA . LEU A 1 111 ? 11.502 22.545 24.529 1.00 17.02 111 LEU A CA 1
ATOM 728 C C . LEU A 1 111 ? 12.780 22.102 25.210 1.00 17.08 111 LEU A C 1
ATOM 729 O O . LEU A 1 111 ? 13.193 20.939 25.093 1.00 17.89 111 LEU A O 1
ATOM 734 N N . PHE A 1 112 ? 13.425 23.008 25.940 1.00 17.24 112 PHE A N 1
ATOM 735 C CA . PHE A 1 112 ? 14.618 22.599 26.639 1.00 18.04 112 PHE A CA 1
ATOM 736 C C . PHE A 1 112 ? 14.375 21.596 27.735 1.00 18.37 112 PHE A C 1
ATOM 737 O O . PHE A 1 112 ? 15.234 20.748 27.969 1.00 19.57 112 PHE A O 1
ATOM 745 N N . SER A 1 113 ? 13.233 21.655 28.382 1.00 18.35 113 SER A N 1
ATOM 746 C CA . SER A 1 113 ? 12.919 20.607 29.340 1.00 18.90 113 SER A CA 1
ATOM 747 C C . SER A 1 113 ? 12.839 19.241 28.678 1.00 18.04 113 SER A C 1
ATOM 748 O O . SER A 1 113 ? 1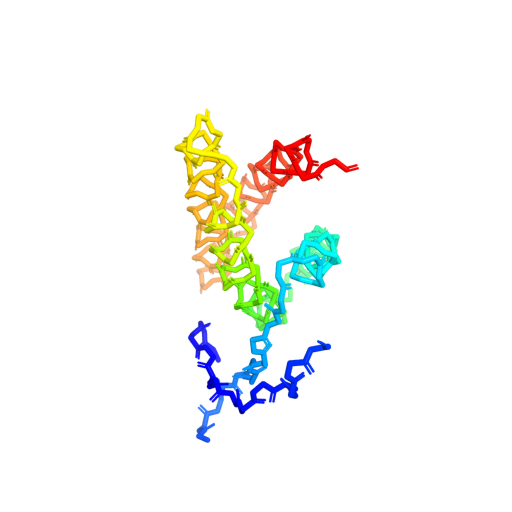3.360 18.265 29.241 1.00 18.50 113 SER A O 1
ATOM 751 N N . SER A 1 114 ? 12.172 19.155 27.521 1.00 17.78 114 SER A N 1
ATOM 752 C CA . SER A 1 114 ? 12.070 17.866 26.867 1.00 17.26 114 SER A CA 1
ATOM 753 C C . SER A 1 114 ? 13.416 17.385 26.305 1.00 16.77 114 SER A C 1
ATOM 754 O O . SER A 1 114 ? 13.707 16.201 26.362 1.00 16.78 114 SER A O 1
ATOM 757 N N . ILE A 1 115 ? 14.241 18.309 25.821 1.00 16.61 115 ILE A N 1
ATOM 758 C CA . ILE A 1 115 ? 15.569 17.980 25.355 1.00 16.73 115 ILE A CA 1
ATOM 759 C C . ILE A 1 115 ? 16.380 17.447 26.529 1.00 17.06 115 ILE A C 1
ATOM 760 O O . ILE A 1 115 ? 17.068 16.438 26.391 1.00 17.22 115 ILE A O 1
ATOM 765 N N . ASP A 1 116 ? 16.342 18.148 27.664 1.00 17.56 116 ASP A N 1
ATOM 766 C CA . ASP A 1 116 ? 17.089 17.709 28.853 1.00 18.24 116 ASP A CA 1
ATOM 767 C C . ASP A 1 116 ? 16.612 16.325 29.306 1.00 18.37 116 ASP A C 1
ATOM 768 O O . ASP A 1 116 ? 17.402 15.478 29.740 1.00 18.47 116 ASP A O 1
ATOM 773 N N . ASN A 1 117 ? 15.314 16.093 29.214 1.00 17.11 117 ASN A N 1
ATOM 774 C CA . ASN A 1 117 ? 14.782 14.792 29.589 1.00 17.75 117 ASN A CA 1
ATOM 775 C C . ASN A 1 117 ? 15.175 13.682 28.608 1.00 17.23 117 ASN A C 1
ATOM 776 O O . ASN A 1 117 ? 15.403 12.533 29.027 1.00 17.83 117 ASN A O 1
ATOM 781 N N . LEU A 1 118 ? 15.279 14.004 27.324 1.00 17.21 118 LEU A N 1
ATOM 782 C CA . LEU A 1 118 ? 15.798 13.058 26.333 1.00 17.84 118 LEU A CA 1
ATOM 78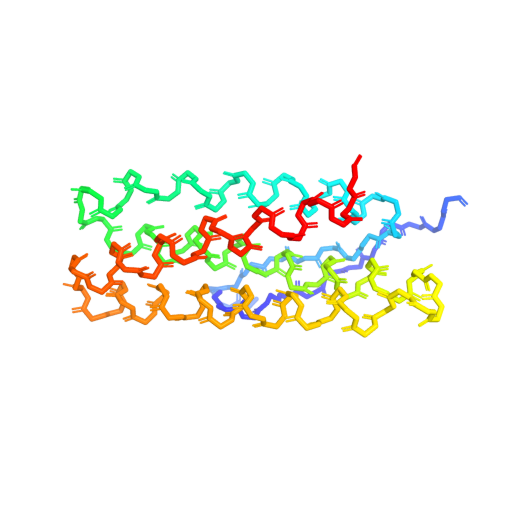3 C C . LEU A 1 118 ? 17.282 12.734 26.623 1.00 18.17 118 LEU A C 1
ATOM 784 O O . LEU A 1 118 ? 17.691 11.561 26.534 1.00 19.33 118 LEU A O 1
ATOM 789 N N . ASP A 1 119 ? 18.068 13.739 26.993 1.00 17.69 119 ASP A N 1
ATOM 790 C CA . ASP A 1 119 ? 19.438 13.477 27.395 1.00 18.61 119 ASP A CA 1
ATOM 791 C C . ASP A 1 119 ? 19.495 12.546 28.601 1.00 18.57 119 ASP A C 1
ATOM 792 O O . ASP A 1 119 ? 20.295 11.608 28.642 1.00 20.02 119 ASP A O 1
ATOM 797 N N . HIS A 1 120 ? 18.639 12.817 29.573 1.00 18.28 120 HIS A N 1
ATOM 798 C CA . HIS A 1 120 ? 18.492 11.995 30.780 1.00 18.35 120 HIS A CA 1
ATOM 799 C C . HIS A 1 120 ? 18.149 10.553 30.405 1.00 18.99 120 HIS A C 1
ATOM 800 O O . HIS A 1 120 ? 18.727 9.608 30.968 1.00 20.12 120 HIS A O 1
ATOM 807 N N . ALA A 1 121 ? 17.228 10.384 29.460 1.00 19.00 121 ALA A N 1
ATOM 808 C CA . ALA A 1 121 ? 16.841 9.051 29.011 1.00 19.65 121 ALA A CA 1
ATOM 809 C C . ALA A 1 121 ? 18.015 8.312 28.383 1.00 20.76 121 ALA A C 1
ATOM 810 O O . ALA A 1 121 ? 18.164 7.106 28.561 1.00 21.74 121 ALA A O 1
ATOM 812 N N . ALA A 1 122 ? 18.848 9.034 27.636 1.00 20.92 122 ALA A N 1
ATOM 813 C CA . ALA A 1 122 ? 20.037 8.451 27.044 1.00 21.86 122 ALA A CA 1
ATOM 814 C C . ALA A 1 122 ? 21.049 8.066 28.121 1.00 22.20 122 ALA A C 1
ATOM 815 O O . ALA A 1 122 ? 21.686 7.009 28.028 1.00 23.94 122 ALA A O 1
ATOM 817 N N . LYS A 1 123 ? 21.240 8.913 29.120 1.00 22.13 123 LYS A N 1
ATOM 818 C CA . LYS A 1 123 ? 22.175 8.623 30.199 1.00 23.12 123 LYS A CA 1
ATOM 819 C C . LYS A 1 123 ? 21.826 7.305 30.853 1.00 22.73 123 LYS A C 1
ATOM 820 O O . LYS A 1 123 ? 22.736 6.550 31.199 1.00 24.46 123 LYS A O 1
ATOM 826 N N . ILE A 1 124 ? 20.535 7.026 31.032 1.00 22.25 124 ILE A N 1
ATOM 827 C CA . ILE A 1 124 ? 20.096 5.790 31.695 1.00 23.09 124 ILE A CA 1
ATOM 828 C C . ILE A 1 124 ? 19.773 4.656 30.728 1.00 24.02 124 ILE A C 1
ATOM 829 O O . ILE A 1 124 ? 19.394 3.552 31.155 1.00 25.49 124 ILE A O 1
ATOM 834 N N . LYS A 1 125 ? 19.992 4.915 29.452 1.00 23.86 125 LYS A N 1
ATOM 835 C CA . LYS A 1 125 ? 19.851 3.914 28.391 1.00 24.21 125 LYS A CA 1
ATOM 836 C C . LYS A 1 125 ? 18.452 3.311 28.393 1.00 23.91 125 LYS A C 1
ATOM 837 O O . LYS A 1 125 ? 18.282 2.085 28.364 1.00 26.31 125 LYS A O 1
ATOM 843 N N . SER A 1 126 ? 17.437 4.176 28.417 1.00 22.74 126 SER A N 1
ATOM 844 C CA . SER A 1 126 ? 16.043 3.761 28.469 1.00 22.43 126 SER A CA 1
ATOM 845 C C . SER A 1 126 ? 15.346 4.031 27.143 1.00 22.10 126 SER A C 1
ATOM 846 O O . SER A 1 126 ? 15.069 5.193 26.812 1.00 23.11 126 SER A O 1
ATOM 849 N N . PRO A 1 127 ? 15.081 3.003 26.353 1.00 22.99 127 PRO A N 1
ATOM 850 C CA . PRO A 1 127 ? 14.318 3.190 25.104 1.00 23.86 127 PRO A CA 1
ATOM 851 C C . PRO A 1 127 ? 12.952 3.818 25.331 1.00 23.98 127 PRO A C 1
ATOM 852 O O . PRO A 1 127 ? 12.552 4.711 24.561 1.00 23.63 127 PRO A O 1
ATOM 856 N N . THR A 1 128 ? 12.236 3.373 26.363 1.00 23.48 128 THR A N 1
ATOM 857 C CA . THR A 1 128 ? 10.896 3.883 26.598 1.00 24.24 128 THR A CA 1
ATOM 858 C C . THR A 1 128 ? 10.915 5.380 26.931 1.00 23.04 128 THR A C 1
ATOM 859 O O . THR A 1 128 ? 10.171 6.155 26.340 1.00 23.55 128 THR A O 1
ATOM 863 N N . GLU A 1 129 ? 11.754 5.801 27.861 1.00 22.37 129 GLU A N 1
ATOM 864 C CA . GLU A 1 129 ? 11.814 7.224 28.182 1.00 21.77 129 GLU A CA 1
ATOM 865 C C . GLU A 1 129 ? 12.376 8.024 26.986 1.00 20.92 129 GLU A C 1
ATOM 866 O O . GLU A 1 129 ? 11.930 9.142 26.744 1.00 21.52 129 GLU A O 1
ATOM 872 N N . ALA A 1 130 ? 13.319 7.469 26.240 1.00 20.07 130 ALA A N 1
ATOM 873 C CA . ALA A 1 130 ? 13.857 8.195 25.091 1.00 20.13 130 ALA A CA 1
ATOM 874 C C . ALA A 1 130 ? 12.744 8.431 24.053 1.00 20.06 130 ALA A C 1
ATOM 875 O O . ALA A 1 130 ? 12.596 9.538 23.519 1.00 20.86 130 ALA A O 1
ATOM 877 N N . GLU A 1 131 ? 11.970 7.399 23.744 1.00 20.87 131 GLU A N 1
ATOM 878 C CA . GLU A 1 131 ? 10.843 7.570 22.821 1.00 21.39 131 GLU A CA 1
ATOM 879 C C . GLU A 1 131 ? 9.841 8.599 23.343 1.00 21.34 131 GLU A C 1
ATOM 880 O O . GLU A 1 131 ? 9.349 9.431 22.577 1.00 21.23 131 GLU A O 1
ATOM 886 N N . LYS A 1 132 ? 9.537 8.565 24.634 1.00 21.23 132 LYS A N 1
ATOM 887 C CA . LYS A 1 132 ? 8.610 9.511 25.248 1.00 21.68 132 LYS A CA 1
ATOM 888 C C . LYS A 1 132 ? 9.119 10.943 25.054 1.00 20.36 132 LYS A C 1
ATOM 889 O O . LYS A 1 132 ? 8.389 11.810 24.562 1.00 21.21 132 LYS A O 1
ATOM 895 N N . TYR A 1 133 ? 10.358 11.190 25.462 1.00 19.80 133 TYR A N 1
ATOM 896 C CA . TYR A 1 133 ? 10.862 12.558 25.415 1.00 19.43 133 TYR A CA 1
ATOM 897 C C . TYR A 1 133 ? 11.170 13.021 23.998 1.00 18.82 133 TYR A C 1
ATOM 898 O O . TYR A 1 133 ? 11.089 14.224 23.710 1.00 19.51 133 TYR A O 1
ATOM 907 N N . TYR A 1 134 ? 11.488 12.079 23.108 1.00 18.44 134 TYR A N 1
ATOM 908 C CA . TYR A 1 134 ? 11.656 12.436 21.688 1.00 18.65 134 TYR A CA 1
ATOM 909 C C . TYR A 1 134 ? 10.293 12.887 21.152 1.00 18.77 134 TYR A C 1
ATOM 910 O O . TYR A 1 134 ? 10.225 13.887 20.437 1.00 18.99 134 TYR A O 1
ATOM 919 N N . GLY A 1 135 ? 9.207 12.184 21.475 1.00 19.77 135 GLY A N 1
ATOM 920 C CA . GLY A 1 135 ? 7.876 12.577 21.017 1.00 20.45 135 GLY A CA 1
ATOM 921 C C . GLY A 1 135 ? 7.465 13.966 21.484 1.00 19.61 135 GLY A C 1
ATOM 922 O O . GLY A 1 135 ? 6.926 14.801 20.706 1.00 20.58 135 GLY A O 1
ATOM 923 N N . GLN A 1 136 ? 7.783 14.268 22.742 1.00 18.94 136 GLN A N 1
ATOM 924 C CA . GLN A 1 136 ? 7.491 15.598 23.276 1.00 19.28 136 GLN A CA 1
ATOM 925 C C . GLN A 1 136 ? 8.318 16.646 22.536 1.00 17.79 136 GLN A C 1
ATOM 926 O O . GLN A 1 136 ? 7.860 17.742 22.245 1.00 18.44 136 GLN A O 1
ATOM 932 N N . THR A 1 137 ? 9.575 16.310 22.269 1.00 18.00 137 THR A N 1
ATOM 933 C CA . THR A 1 137 ? 10.483 17.231 21.610 1.00 18.38 137 THR A CA 1
ATOM 934 C C . THR A 1 137 ? 10.024 17.571 20.196 1.00 17.63 137 THR A C 1
ATOM 935 O O . THR A 1 137 ? 10.168 18.703 19.766 1.00 18.54 137 THR A O 1
ATOM 939 N N . VAL A 1 138 ? 9.471 16.585 19.486 1.00 18.67 138 VAL A N 1
ATOM 940 C CA . VAL A 1 138 ? 8.879 16.853 18.168 1.00 19.47 138 VAL A CA 1
ATOM 941 C C . VAL A 1 138 ? 7.833 17.963 18.278 1.00 18.96 138 VAL A C 1
ATOM 942 O O . VAL A 1 138 ? 7.891 18.962 17.558 1.00 18.83 138 VAL A O 1
ATOM 946 N N . SER A 1 139 ? 6.868 17.784 19.163 1.00 20.15 139 SER A N 1
ATOM 947 C CA . SER A 1 139 ? 5.792 18.758 19.351 1.00 20.34 139 SER A CA 1
ATOM 948 C C . SER A 1 139 ? 6.351 20.114 19.768 1.00 19.06 139 SER A C 1
ATOM 949 O O . SER A 1 139 ? 5.946 21.170 19.278 1.00 18.65 139 SER A O 1
ATOM 954 N N . ASN A 1 140 ? 7.314 20.092 20.677 1.00 18.61 140 ASN A N 1
ATOM 955 C CA . ASN A 1 140 ? 7.867 21.326 21.196 1.00 18.01 140 ASN A CA 1
ATOM 956 C C . ASN A 1 140 ? 8.699 22.079 20.164 1.00 16.74 140 ASN A C 1
ATOM 957 O O . ASN A 1 140 ? 8.681 23.326 20.126 1.00 18.82 140 ASN A O 1
ATOM 962 N N . ILE A 1 141 ? 9.394 21.352 19.306 1.00 17.75 141 ILE A N 1
ATOM 963 C CA . ILE A 1 141 ? 10.094 21.955 18.186 1.00 17.68 141 ILE A CA 1
ATOM 964 C C . ILE A 1 141 ? 9.089 22.635 17.260 1.00 18.14 141 ILE A C 1
ATOM 965 O O . ILE A 1 141 ? 9.278 23.747 16.853 1.00 18.90 141 ILE A O 1
ATOM 974 N N . ASN A 1 142 ? 8.020 21.937 16.915 1.00 18.26 142 ASN A N 1
ATOM 975 C CA . ASN A 1 142 ? 7.024 22.523 16.020 1.00 18.68 142 ASN A CA 1
ATOM 976 C C . ASN A 1 142 ? 6.473 23.840 16.532 1.00 19.13 142 ASN A C 1
ATOM 977 O O . ASN A 1 142 ? 6.291 24.772 15.752 1.00 19.63 142 ASN A O 1
ATOM 982 N N . GLU A 1 143 ? 6.201 23.941 17.828 1.00 19.64 143 GLU A N 1
ATOM 983 C CA . GLU A 1 143 ? 5.626 25.174 18.362 1.00 20.43 143 GLU A CA 1
ATOM 984 C C . GLU A 1 143 ? 6.617 26.322 18.204 1.00 20.97 143 GLU A C 1
ATOM 985 O O . GLU A 1 143 ? 6.253 27.427 17.864 1.00 22.37 143 GLU A O 1
ATOM 991 N N . VAL A 1 144 ? 7.887 26.051 18.457 1.00 20.01 144 VAL A N 1
ATOM 992 C CA . VAL A 1 144 ? 8.951 27.055 18.293 1.00 21.53 144 VAL A CA 1
ATOM 993 C C . VAL A 1 144 ? 9.084 27.430 16.811 1.00 22.77 144 VAL A C 1
ATOM 994 O O . VAL A 1 144 ? 9.144 28.621 16.478 1.00 24.00 144 VAL A O 1
ATOM 998 N N . LEU A 1 145 ? 9.109 26.457 15.895 1.00 22.41 145 LEU A N 1
ATOM 999 C CA . LEU A 1 145 ? 9.218 26.780 14.470 1.00 23.58 145 LEU A CA 1
ATOM 1000 C C . LEU A 1 145 ? 8.065 27.646 13.993 1.00 24.11 145 LEU A C 1
ATOM 1001 O O . LEU A 1 145 ? 8.251 28.480 13.093 1.00 25.02 145 LEU A O 1
ATOM 1006 N N . ALA A 1 146 ? 6.875 27.450 14.547 1.00 23.64 146 ALA A N 1
ATOM 1007 C CA . ALA A 1 146 ? 5.711 28.240 14.117 1.00 26.10 146 ALA A CA 1
ATOM 1008 C C . ALA A 1 146 ? 5.866 29.694 14.510 1.00 28.09 146 ALA A C 1
ATOM 1009 O O . ALA A 1 146 ? 5.426 30.580 13.792 1.00 28.67 146 ALA A O 1
ATOM 1011 N N . LYS A 1 147 ? 6.506 29.954 15.636 1.00 29.62 147 LYS A N 1
ATOM 1012 C CA . LYS A 1 147 ? 6.833 31.323 16.011 1.00 31.78 147 LYS A CA 1
ATOM 1013 C C . LYS A 1 147 ? 7.974 31.920 15.235 1.00 33.13 147 LYS A C 1
ATOM 1014 O O . LYS A 1 147 ? 7.952 33.124 14.993 1.00 34.88 147 LYS A O 1
ATOM 1023 N N . LEU A 1 148 ? 8.970 31.135 14.851 1.00 33.38 148 LEU A N 1
ATOM 1024 C CA . LEU A 1 148 ? 10.085 31.673 14.075 1.00 35.17 148 LEU A CA 1
ATOM 1025 C C . LEU A 1 148 ? 9.655 32.030 12.656 1.00 36.29 148 LEU A C 1
ATOM 1026 O O . LEU A 1 148 ? 10.169 32.987 12.096 1.00 38.05 148 LEU A O 1
ATOM 1031 N N . GLY A 1 149 ? 8.736 31.264 12.065 1.00 37.29 149 GLY A N 1
ATOM 1032 C CA . GLY A 1 149 ? 8.201 31.595 10.743 1.00 38.41 149 GLY A CA 1
ATOM 1033 C C . GLY A 1 149 ? 9.099 31.302 9.548 1.00 39.72 149 GLY A C 1
ATOM 1034 O O . GLY A 1 149 ? 8.821 31.704 8.363 1.00 41.40 149 GLY A O 1
#

CATH classification: 1.20.120.290

Foldseek 3Di:
DQEADEDEEDDVCDPPHHYDHDDALVVLLVLLLVLLVQLLVLVVCLVVLVLVVSLSSLSVSCNSNVRSLVNNLVPDDPVCNVVLVVLSVQLVVLSVQLNVCSVVSHSVSNVVSSVSNVVSSVVNVVVSD

B-factor: mean 31.54, std 12.25, range [16.61, 73.93]